Protein AF-A0AAU9PFE5-F1 (afdb_monomer_lite)

Foldseek 3Di:
DDKDFDFLCLQDVPDRDQVSRQVLRVVLQVQLVVVVLDHWDWDADPNHIMIGDDPDDPPGDPVSVVVSVVSSVVSSVVSSVVSDDDDDDDDDDDDDDDDDDDD

Organism: NCBI:txid75947

Sequence (103 aa):
MVCFRVSPHAINRHHGNDLEANEFNSKLLESVNATGIIYMTHSMVEGAFIIRFSVGATLTEDMHIKMAWELVQDQATSLLGTLTPKADSNGKKPSKQIEDHSI

Radius of gyration: 22.34 Å; chains: 1; bounding box: 67×58×34 Å

InterPro domains:
  IPR010977 Aromatic-L-amino-acid decarboxylase [PTHR11999] (1-80)
  IPR015422 Pyridoxal phosphate-dependent transferase, small domain [G3DSA:3.90.1150.10] (1-90)
  IPR015424 Pyridoxal phosphate-dependent transferase [SSF53383] (1-77)

pLDDT: mean 82.02, std 20.35, range [35.41, 98.44]

Structure (mmCIF, N/CA/C/O backbone):
data_AF-A0AAU9PFE5-F1
#
_entry.id   AF-A0AAU9PFE5-F1
#
loo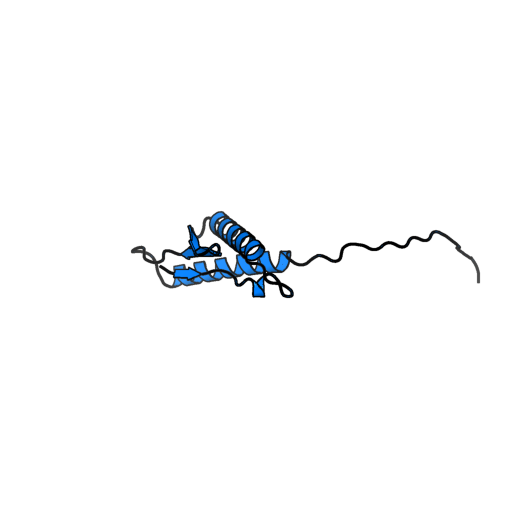p_
_atom_site.group_PDB
_atom_site.id
_atom_site.type_symbol
_atom_site.label_atom_id
_atom_site.label_alt_id
_atom_site.label_comp_id
_atom_site.label_asym_id
_atom_site.label_entity_id
_atom_site.label_seq_id
_atom_site.pdbx_PDB_ins_code
_atom_site.Cartn_x
_atom_site.Cartn_y
_atom_site.Cartn_z
_atom_site.occupancy
_atom_site.B_iso_or_equiv
_atom_site.auth_seq_id
_atom_site.auth_comp_id
_atom_site.auth_asym_id
_atom_site.auth_atom_id
_atom_site.pdbx_PDB_model_num
ATOM 1 N N . MET A 1 1 ? -12.265 -3.505 0.965 1.00 85.56 1 MET A N 1
ATOM 2 C CA . MET A 1 1 ? -10.817 -3.671 0.713 1.00 85.56 1 MET A CA 1
ATOM 3 C C . MET A 1 1 ? -10.431 -2.836 -0.496 1.00 85.56 1 MET A C 1
ATOM 5 O O . MET A 1 1 ? -11.145 -2.901 -1.489 1.00 85.56 1 MET A O 1
ATOM 9 N N . VAL A 1 2 ? -9.342 -2.070 -0.408 1.00 93.31 2 VAL A N 1
ATOM 10 C CA . VAL A 1 2 ? -8.835 -1.221 -1.500 1.00 93.31 2 VAL A CA 1
ATOM 11 C C . VAL A 1 2 ? -7.416 -1.651 -1.866 1.00 93.31 2 VAL A C 1
ATOM 13 O O . VAL A 1 2 ? -6.631 -2.016 -0.989 1.00 93.31 2 VAL A O 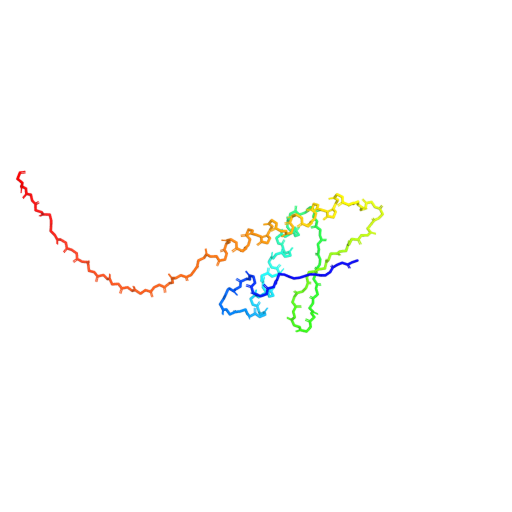1
ATOM 16 N N . CYS A 1 3 ? -7.101 -1.614 -3.159 1.00 96.12 3 CYS A N 1
ATOM 17 C CA . CYS A 1 3 ? -5.793 -1.958 -3.701 1.00 96.12 3 CYS A CA 1
ATOM 18 C C . CYS A 1 3 ? -5.245 -0.781 -4.510 1.00 96.12 3 CYS A C 1
ATOM 20 O O . CYS A 1 3 ? -5.985 -0.183 -5.290 1.00 96.12 3 CYS A O 1
ATOM 22 N N . PHE A 1 4 ? -3.965 -0.461 -4.344 1.00 96.75 4 PHE A N 1
ATOM 23 C CA . PHE A 1 4 ? -3.317 0.638 -5.061 1.00 96.75 4 PHE A CA 1
ATOM 24 C C . PHE A 1 4 ? -1.814 0.391 -5.233 1.00 96.75 4 PHE A C 1
ATOM 26 O O . PHE A 1 4 ? -1.223 -0.452 -4.561 1.00 96.75 4 PHE A O 1
ATOM 33 N N . ARG A 1 5 ? -1.189 1.133 -6.147 1.00 96.12 5 ARG A N 1
ATOM 34 C CA . ARG A 1 5 ? 0.270 1.248 -6.284 1.00 96.12 5 ARG A CA 1
ATOM 35 C C . ARG A 1 5 ? 0.612 2.649 -6.774 1.00 96.12 5 ARG A C 1
ATOM 37 O O . ARG A 1 5 ? -0.170 3.249 -7.512 1.00 96.12 5 ARG A O 1
ATOM 44 N N . VAL A 1 6 ? 1.785 3.151 -6.416 1.00 95.06 6 VAL A N 1
ATOM 45 C CA . VAL A 1 6 ? 2.361 4.333 -7.059 1.00 95.06 6 VAL A CA 1
ATOM 46 C C . VAL A 1 6 ? 2.760 3.961 -8.484 1.00 95.06 6 VAL A C 1
ATOM 48 O O . VAL A 1 6 ? 3.402 2.932 -8.715 1.00 95.06 6 VAL A O 1
ATOM 51 N N . SER A 1 7 ? 2.326 4.787 -9.436 1.00 91.31 7 SER A N 1
ATOM 52 C CA . SER A 1 7 ? 2.547 4.573 -10.865 1.00 91.31 7 SER A CA 1
ATOM 53 C C . SER A 1 7 ? 4.039 4.647 -11.217 1.00 91.31 7 SER A C 1
ATOM 55 O O . SER A 1 7 ? 4.715 5.563 -10.740 1.00 91.31 7 SER A O 1
ATOM 57 N N . PRO A 1 8 ? 4.550 3.776 -12.112 1.00 89.06 8 PRO A N 1
ATOM 58 C CA . PRO A 1 8 ? 5.914 3.878 -12.636 1.00 89.06 8 PRO A CA 1
ATOM 59 C C . PRO A 1 8 ? 6.261 5.276 -13.170 1.00 89.06 8 PRO A C 1
ATOM 61 O O . PRO A 1 8 ? 7.376 5.752 -12.974 1.00 89.06 8 PRO A O 1
ATOM 64 N N . HIS A 1 9 ? 5.292 5.975 -13.774 1.00 86.94 9 HIS A N 1
ATOM 65 C CA . HIS A 1 9 ? 5.480 7.333 -14.300 1.00 86.94 9 HIS A CA 1
ATOM 66 C C . HIS A 1 9 ? 5.744 8.387 -13.219 1.00 86.94 9 HIS A C 1
ATOM 68 O O . HIS A 1 9 ? 6.392 9.395 -13.489 1.00 86.94 9 HIS A O 1
ATOM 74 N N . ALA A 1 10 ? 5.237 8.179 -12.001 1.00 85.50 10 ALA A N 1
ATOM 75 C CA . ALA A 1 10 ? 5.492 9.081 -10.881 1.00 85.50 10 ALA A CA 1
ATOM 76 C C . ALA A 1 10 ? 6.896 8.873 -10.290 1.00 85.50 10 ALA A C 1
ATOM 78 O O . ALA A 1 10 ? 7.472 9.811 -9.746 1.00 85.50 10 ALA A O 1
ATOM 79 N N . ILE A 1 11 ? 7.440 7.659 -10.418 1.00 84.94 11 ILE A N 1
ATOM 80 C CA . ILE A 1 11 ? 8.725 7.244 -9.841 1.00 84.94 11 ILE A CA 1
ATOM 81 C C . ILE A 1 11 ? 9.878 7.613 -10.776 1.00 84.94 11 ILE A C 1
ATOM 83 O O . ILE A 1 11 ? 10.902 8.119 -10.325 1.00 84.94 11 ILE A O 1
ATOM 87 N N . ASN A 1 12 ? 9.702 7.417 -12.085 1.00 75.06 12 ASN A N 1
ATOM 88 C CA . ASN A 1 12 ? 10.714 7.722 -13.089 1.00 75.06 12 ASN A CA 1
ATOM 89 C C . ASN A 1 12 ? 10.106 8.585 -14.205 1.00 75.06 12 ASN A C 1
ATOM 91 O O . ASN A 1 12 ? 9.272 8.129 -14.988 1.00 75.06 12 ASN A O 1
ATOM 95 N N . ARG A 1 13 ? 10.539 9.852 -14.287 1.00 66.44 13 ARG A N 1
ATOM 96 C CA . ARG A 1 13 ? 10.035 10.829 -15.272 1.00 66.44 13 ARG A CA 1
ATOM 97 C C . ARG A 1 13 ? 10.468 10.539 -16.713 1.00 66.44 13 ARG A C 1
ATOM 99 O O . ARG A 1 13 ? 9.933 11.166 -17.623 1.00 66.44 13 ARG A O 1
ATOM 106 N N . HIS A 1 14 ? 11.423 9.629 -16.924 1.00 63.12 14 HIS A N 1
ATOM 107 C CA . HIS A 1 14 ? 12.059 9.429 -18.228 1.00 63.12 14 HIS A CA 1
ATOM 108 C C . HIS A 1 14 ? 11.897 8.013 -18.795 1.00 63.12 14 HIS A C 1
ATOM 110 O O . HIS A 1 14 ? 11.701 7.896 -19.999 1.00 63.12 14 HIS A O 1
ATOM 116 N N . HIS A 1 15 ? 11.905 6.957 -17.975 1.00 61.78 15 HIS A N 1
ATOM 117 C CA . HIS A 1 15 ? 11.633 5.578 -18.410 1.00 61.78 15 HIS A CA 1
ATOM 118 C C . HIS A 1 15 ? 11.057 4.760 -17.243 1.00 61.78 15 HIS A C 1
ATOM 120 O O . HIS A 1 15 ? 11.798 4.213 -16.434 1.00 61.78 15 HIS A O 1
ATOM 126 N N . GLY A 1 16 ? 9.728 4.685 -17.135 1.00 64.38 16 GLY A N 1
ATOM 127 C CA . GLY A 1 16 ? 9.067 3.870 -16.113 1.00 64.38 16 GLY A CA 1
ATOM 128 C C . GLY A 1 16 ? 9.289 2.379 -16.367 1.00 64.38 16 GLY A C 1
ATOM 129 O O . GLY A 1 16 ? 8.731 1.836 -17.317 1.00 64.38 16 GLY A O 1
ATOM 130 N N . ASN A 1 17 ? 10.089 1.722 -15.527 1.00 82.69 17 ASN A N 1
ATOM 131 C CA . ASN A 1 17 ? 10.219 0.266 -15.498 1.00 82.69 17 ASN A CA 1
ATOM 132 C C . ASN A 1 17 ? 9.404 -0.301 -14.325 1.00 82.69 17 ASN A C 1
ATOM 134 O O . ASN A 1 17 ? 9.475 0.211 -13.206 1.00 82.69 17 ASN A O 1
ATOM 138 N N . ASP A 1 18 ? 8.654 -1.378 -14.565 1.00 89.00 18 ASP A N 1
ATOM 139 C CA . ASP A 1 18 ? 7.881 -2.063 -13.527 1.00 89.00 18 ASP A CA 1
ATOM 140 C C . ASP A 1 18 ? 8.752 -2.613 -12.394 1.00 89.00 18 ASP A C 1
ATOM 142 O O . ASP A 1 18 ? 8.295 -2.645 -11.254 1.00 89.00 18 ASP A O 1
ATOM 146 N N . LEU A 1 19 ? 10.010 -2.977 -12.662 1.00 91.12 19 LEU A N 1
ATOM 147 C CA . LEU A 1 19 ? 10.928 -3.433 -11.614 1.00 91.12 19 LEU A CA 1
ATOM 148 C C . LEU A 1 19 ? 11.189 -2.336 -10.569 1.00 91.12 19 LEU A C 1
ATOM 150 O O . LEU A 1 19 ? 10.982 -2.561 -9.379 1.00 91.12 19 LEU A O 1
ATOM 154 N N . GLU A 1 20 ? 11.566 -1.135 -11.015 1.00 90.31 20 GLU A N 1
ATOM 155 C CA . GLU A 1 20 ? 11.789 0.019 -10.130 1.00 90.31 20 GLU A CA 1
ATOM 156 C C . GLU A 1 20 ? 10.501 0.399 -9.396 1.00 90.31 20 GLU A C 1
ATOM 158 O O . GLU A 1 20 ? 10.510 0.712 -8.204 1.00 90.31 20 GLU A O 1
ATOM 163 N N . ALA A 1 21 ? 9.366 0.322 -10.095 1.00 93.31 21 ALA A N 1
ATOM 164 C CA . ALA A 1 21 ? 8.077 0.595 -9.489 1.00 93.31 21 ALA A CA 1
ATOM 165 C C . ALA A 1 21 ? 7.712 -0.432 -8.410 1.00 93.31 21 ALA A C 1
ATOM 167 O O . ALA A 1 21 ? 7.149 -0.061 -7.381 1.00 93.31 21 ALA A O 1
ATOM 168 N N . ASN A 1 22 ? 8.040 -1.705 -8.605 1.00 96.00 22 ASN A N 1
ATOM 169 C CA . ASN A 1 22 ? 7.818 -2.742 -7.605 1.00 96.00 22 ASN A CA 1
ATOM 170 C C . ASN A 1 22 ? 8.701 -2.536 -6.374 1.00 96.00 22 ASN A C 1
ATOM 172 O O . ASN A 1 22 ? 8.196 -2.578 -5.253 1.00 96.00 22 ASN A O 1
ATOM 176 N N . GLU A 1 23 ? 9.988 -2.249 -6.570 1.00 95.00 23 GLU A N 1
AT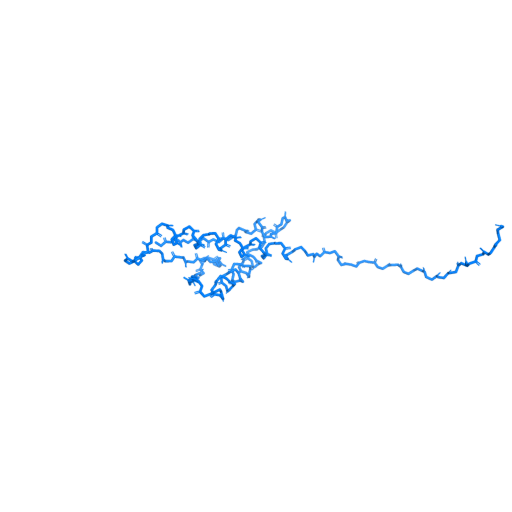OM 177 C CA . GLU A 1 23 ? 10.912 -1.946 -5.473 1.00 95.00 23 GLU A CA 1
ATOM 178 C C . GLU A 1 23 ? 10.456 -0.725 -4.672 1.00 95.00 23 GLU A C 1
ATOM 180 O O . GLU A 1 23 ? 10.449 -0.751 -3.440 1.00 95.00 23 GLU A O 1
ATOM 185 N N . PHE A 1 24 ? 10.021 0.333 -5.357 1.00 95.94 24 PHE A N 1
ATOM 186 C CA . PHE A 1 24 ? 9.484 1.525 -4.712 1.00 95.94 24 PHE A CA 1
ATOM 187 C C . PHE A 1 24 ? 8.236 1.216 -3.883 1.00 95.94 24 PHE A C 1
ATOM 189 O O . PHE A 1 24 ? 8.159 1.600 -2.719 1.00 95.94 24 PHE A O 1
ATOM 196 N N . ASN A 1 25 ? 7.260 0.505 -4.456 1.00 97.25 25 ASN A N 1
ATOM 197 C CA . ASN A 1 25 ? 6.024 0.171 -3.746 1.00 97.25 25 ASN A CA 1
ATOM 198 C C . ASN A 1 25 ? 6.276 -0.783 -2.565 1.00 97.25 25 ASN A C 1
ATOM 200 O O . ASN A 1 25 ? 5.600 -0.671 -1.543 1.00 97.25 25 ASN A O 1
ATOM 204 N N . SER A 1 26 ? 7.278 -1.663 -2.659 1.00 97.88 26 SER A N 1
ATOM 205 C CA . SER A 1 26 ? 7.727 -2.488 -1.532 1.00 97.88 26 SER A CA 1
ATOM 206 C C . SER A 1 26 ? 8.314 -1.638 -0.403 1.00 97.88 26 SER A C 1
ATOM 208 O O . SER A 1 26 ? 7.934 -1.816 0.752 1.00 97.88 26 SER A O 1
ATOM 210 N N . LYS A 1 27 ? 9.191 -0.676 -0.724 1.00 97.56 27 LYS A N 1
ATOM 211 C CA . LYS A 1 27 ? 9.764 0.256 0.266 1.00 97.56 27 LYS A CA 1
ATOM 212 C C . LYS A 1 27 ? 8.700 1.144 0.900 1.00 97.56 27 LYS A C 1
ATOM 214 O O . LYS A 1 27 ? 8.743 1.379 2.102 1.00 97.56 27 LYS A O 1
ATOM 219 N N . LEU A 1 28 ? 7.730 1.606 0.111 1.00 98.00 28 LEU A N 1
ATOM 220 C CA . LEU A 1 28 ? 6.591 2.370 0.614 1.00 98.00 28 LEU A CA 1
ATOM 221 C C . LEU A 1 28 ? 5.786 1.555 1.629 1.00 98.00 28 LEU A C 1
ATOM 223 O O . LEU A 1 28 ? 5.480 2.058 2.705 1.00 98.00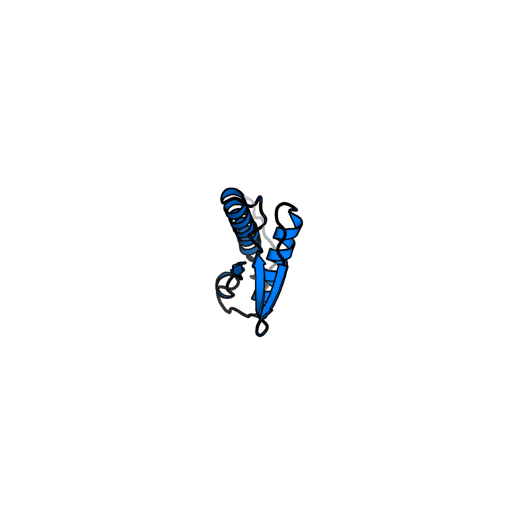 28 LEU A O 1
ATOM 227 N N . LEU A 1 29 ? 5.477 0.293 1.317 1.00 98.44 29 LEU A N 1
ATOM 228 C CA . LEU A 1 29 ? 4.772 -0.586 2.247 1.00 98.44 29 LEU A CA 1
ATOM 229 C C . LEU A 1 29 ? 5.550 -0.785 3.552 1.00 98.44 29 LEU A C 1
ATOM 231 O O . LEU A 1 29 ? 4.966 -0.708 4.631 1.00 98.44 29 LEU A O 1
ATOM 235 N N . GLU A 1 30 ? 6.853 -1.049 3.453 1.00 98.19 30 GLU A N 1
ATOM 236 C CA . GLU A 1 30 ? 7.723 -1.229 4.616 1.00 98.19 30 GLU A CA 1
ATOM 237 C C . GLU A 1 30 ? 7.757 0.029 5.486 1.00 98.19 30 GLU A C 1
ATOM 239 O O . GLU A 1 30 ? 7.538 -0.053 6.690 1.00 98.19 30 GLU A O 1
ATOM 244 N N . SER A 1 31 ? 7.941 1.195 4.870 1.00 98.00 31 SER A N 1
ATOM 245 C CA . SER A 1 31 ? 7.944 2.500 5.535 1.00 98.00 31 SER A CA 1
ATOM 246 C C . SER A 1 31 ? 6.614 2.800 6.238 1.00 98.00 31 SER A C 1
ATOM 248 O O . SER A 1 31 ? 6.611 3.205 7.401 1.00 98.00 31 SER A O 1
ATOM 250 N N . VAL A 1 32 ? 5.480 2.537 5.581 1.00 97.81 32 VAL A N 1
ATOM 251 C CA . VAL A 1 32 ? 4.147 2.690 6.180 1.00 97.81 32 VAL A CA 1
ATOM 252 C C . VAL A 1 32 ? 3.980 1.757 7.380 1.00 97.81 32 VAL A C 1
ATOM 254 O O . VAL A 1 32 ? 3.607 2.213 8.461 1.00 97.81 32 VAL A O 1
ATOM 257 N N . ASN A 1 33 ? 4.308 0.473 7.229 1.00 98.06 33 ASN A N 1
ATOM 258 C CA . ASN A 1 33 ? 4.174 -0.512 8.304 1.00 98.06 33 ASN A CA 1
ATOM 259 C C . A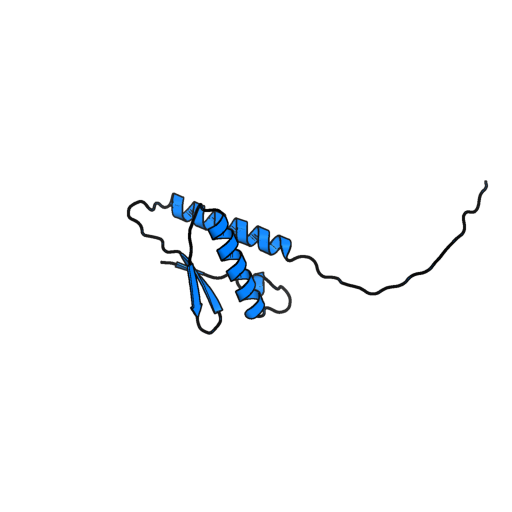SN A 1 33 ? 5.143 -0.246 9.471 1.00 98.06 33 ASN A C 1
ATOM 261 O O . ASN A 1 33 ? 4.789 -0.492 10.624 1.00 98.06 33 ASN A O 1
ATOM 265 N N . ALA A 1 34 ? 6.336 0.293 9.201 1.00 97.75 34 ALA A N 1
ATOM 266 C CA . ALA A 1 34 ? 7.332 0.640 10.214 1.00 97.75 34 ALA A CA 1
ATOM 267 C C . ALA A 1 34 ? 6.864 1.754 11.163 1.00 97.75 34 ALA A C 1
ATOM 269 O O . ALA A 1 34 ? 7.369 1.856 12.279 1.00 97.75 34 ALA A O 1
ATOM 270 N N . THR A 1 35 ? 5.874 2.561 10.763 1.00 95.69 35 THR A N 1
ATOM 271 C CA . THR A 1 35 ? 5.276 3.569 11.654 1.00 95.69 35 THR A CA 1
ATOM 272 C C . THR A 1 35 ? 4.498 2.958 12.818 1.00 95.69 35 THR A C 1
ATOM 274 O O . THR A 1 35 ? 4.295 3.622 13.831 1.00 95.69 35 THR A O 1
ATOM 277 N N . GLY A 1 36 ? 4.017 1.718 12.673 1.00 95.06 36 GLY A N 1
ATOM 278 C CA . GLY A 1 36 ? 3.143 1.058 13.645 1.00 95.06 36 GLY A CA 1
ATOM 279 C C . GLY A 1 36 ? 1.732 1.653 13.761 1.00 95.06 36 GLY A C 1
ATOM 280 O O . GLY A 1 36 ? 0.924 1.119 14.516 1.00 95.06 36 GLY A O 1
ATOM 281 N N . ILE A 1 37 ? 1.414 2.725 13.024 1.00 91.62 37 ILE A N 1
ATOM 282 C CA . ILE A 1 37 ? 0.105 3.401 13.073 1.00 91.62 37 ILE A CA 1
ATOM 283 C C . ILE A 1 37 ? -0.931 2.609 12.273 1.00 91.62 37 ILE A C 1
ATOM 285 O O . ILE A 1 37 ? -2.060 2.410 12.719 1.00 91.62 37 ILE A O 1
ATOM 289 N N . ILE A 1 38 ? -0.540 2.142 11.087 1.00 93.19 38 ILE A N 1
ATOM 290 C CA . ILE A 1 38 ? -1.377 1.332 10.204 1.00 93.19 38 ILE A CA 1
ATOM 291 C C . ILE A 1 38 ? -0.580 0.141 9.689 1.00 93.19 38 ILE A C 1
ATOM 293 O O . ILE A 1 38 ? 0.630 0.229 9.489 1.00 93.19 38 ILE A O 1
ATOM 297 N N . TYR A 1 39 ? -1.277 -0.965 9.442 1.00 94.56 39 TYR A N 1
ATOM 298 C CA . TYR A 1 39 ? -0.693 -2.144 8.819 1.00 94.56 39 TYR A CA 1
ATOM 299 C C . TYR A 1 39 ? -1.390 -2.441 7.495 1.00 94.56 39 TYR A C 1
ATOM 301 O O . TYR A 1 39 ? -2.616 -2.554 7.422 1.00 94.56 39 TYR A O 1
ATOM 309 N N . MET A 1 40 ? -0.596 -2.581 6.442 1.00 96.69 40 MET A N 1
ATOM 310 C CA . MET A 1 40 ? -1.033 -2.962 5.106 1.00 96.69 40 MET A CA 1
ATOM 311 C C . MET A 1 40 ? -0.281 -4.209 4.636 1.00 96.69 40 MET A C 1
ATOM 313 O O . MET A 1 40 ? 0.762 -4.587 5.172 1.00 96.69 40 MET A O 1
ATOM 317 N N . THR A 1 41 ? -0.816 -4.855 3.604 1.00 97.56 41 THR A N 1
ATOM 318 C CA . THR A 1 41 ? -0.201 -6.035 2.974 1.00 97.56 41 THR A CA 1
ATOM 319 C C . THR A 1 41 ? 0.083 -5.759 1.500 1.00 97.56 41 THR A C 1
ATOM 321 O O . THR A 1 41 ? -0.213 -4.673 1.002 1.00 97.56 41 THR A O 1
ATOM 324 N N . HIS A 1 42 ? 0.638 -6.736 0.784 1.00 97.81 42 HIS A N 1
ATOM 325 C CA . HIS A 1 42 ? 0.792 -6.661 -0.665 1.00 97.81 42 HIS A CA 1
ATOM 326 C C . HIS A 1 42 ? 0.296 -7.923 -1.366 1.00 97.81 42 HIS A C 1
ATOM 328 O O . HIS A 1 42 ? 0.033 -8.953 -0.745 1.00 97.81 42 HIS A O 1
ATOM 334 N N . SER A 1 43 ? 0.183 -7.829 -2.685 1.00 97.25 43 SER A N 1
ATOM 335 C CA . SER A 1 43 ? 0.067 -8.966 -3.592 1.00 97.25 43 SER A CA 1
ATOM 336 C C . SER A 1 43 ? 0.795 -8.676 -4.896 1.00 97.25 43 SER A C 1
ATOM 338 O O . SER A 1 43 ? 0.891 -7.518 -5.299 1.00 97.25 43 SER A O 1
ATOM 340 N N . MET A 1 44 ? 1.227 -9.733 -5.580 1.00 97.00 44 MET A N 1
ATOM 341 C CA . MET A 1 44 ? 1.740 -9.651 -6.946 1.00 97.00 44 MET A CA 1
ATOM 342 C C . MET A 1 44 ? 0.623 -9.985 -7.937 1.00 97.00 44 MET A C 1
ATOM 344 O O . MET A 1 44 ? -0.003 -11.038 -7.818 1.00 97.00 44 MET A O 1
ATOM 348 N N . VAL A 1 45 ? 0.372 -9.107 -8.909 1.00 95.38 45 VAL A N 1
ATOM 349 C CA . VAL A 1 45 ? -0.620 -9.311 -9.980 1.00 95.38 45 VAL A CA 1
ATOM 350 C C . VAL A 1 45 ? 0.069 -9.058 -11.311 1.00 95.38 45 VAL A C 1
ATOM 352 O O . VAL A 1 45 ? 0.558 -7.959 -11.528 1.00 95.38 45 VAL A O 1
ATOM 355 N N . GLU A 1 46 ? 0.165 -10.078 -12.167 1.00 93.75 46 GLU A N 1
ATOM 356 C CA . GLU A 1 46 ? 0.874 -9.992 -13.461 1.00 93.75 46 GLU A CA 1
ATOM 357 C C . GLU A 1 46 ? 2.299 -9.411 -13.343 1.00 93.75 46 GLU A C 1
ATOM 359 O O . GLU A 1 46 ? 2.778 -8.678 -14.199 1.00 93.75 46 GLU A O 1
ATOM 364 N N . GLY A 1 47 ? 2.988 -9.722 -12.240 1.00 94.31 47 GLY A N 1
ATOM 365 C CA . GLY A 1 47 ? 4.328 -9.201 -11.963 1.00 94.31 47 GLY A CA 1
ATOM 366 C C . GLY A 1 47 ? 4.366 -7.787 -11.373 1.00 94.31 47 GLY A C 1
ATOM 367 O O . GLY A 1 47 ? 5.450 -7.326 -11.038 1.00 94.31 47 GLY A O 1
ATOM 368 N N . ALA A 1 48 ? 3.229 -7.121 -11.163 1.00 95.25 48 ALA A N 1
ATOM 369 C CA . ALA A 1 48 ? 3.139 -5.827 -10.487 1.00 95.25 48 ALA A CA 1
ATOM 370 C C . ALA A 1 48 ? 2.924 -5.971 -8.973 1.00 95.25 48 ALA A C 1
ATOM 372 O O . ALA A 1 48 ? 2.062 -6.731 -8.526 1.00 95.25 48 ALA A O 1
ATOM 373 N N . PHE A 1 49 ? 3.660 -5.186 -8.187 1.00 97.75 49 PHE A N 1
ATOM 374 C CA . PHE A 1 49 ? 3.504 -5.081 -6.739 1.00 97.75 49 PHE A CA 1
ATOM 375 C C . PHE A 1 49 ? 2.337 -4.150 -6.394 1.00 97.75 49 PHE A C 1
ATOM 377 O O . PHE A 1 49 ? 2.340 -2.968 -6.748 1.00 97.75 49 PHE A O 1
ATOM 384 N N . ILE A 1 50 ? 1.341 -4.682 -5.687 1.00 97.94 50 ILE A N 1
ATOM 385 C CA . ILE A 1 50 ? 0.106 -3.979 -5.325 1.00 97.94 50 ILE A CA 1
ATOM 386 C C . ILE A 1 50 ? -0.031 -3.930 -3.808 1.00 97.94 50 ILE A C 1
ATOM 388 O O . ILE A 1 50 ? -0.033 -4.974 -3.158 1.00 97.94 50 ILE A O 1
ATOM 392 N N . ILE A 1 51 ? -0.208 -2.732 -3.251 1.00 98.19 51 ILE A N 1
ATOM 393 C CA . ILE A 1 51 ? -0.498 -2.513 -1.832 1.00 98.19 51 ILE A CA 1
ATOM 394 C C . ILE A 1 51 ? -1.985 -2.763 -1.579 1.00 98.19 51 ILE A C 1
ATOM 396 O O . ILE A 1 51 ? -2.852 -2.348 -2.350 1.00 98.19 51 ILE A O 1
ATOM 400 N N . ARG A 1 52 ? -2.276 -3.459 -0.481 1.00 97.81 52 ARG A N 1
ATOM 401 C CA . ARG A 1 52 ? -3.603 -3.919 -0.068 1.00 97.81 52 ARG A CA 1
ATOM 402 C C . ARG A 1 52 ? -3.959 -3.319 1.288 1.00 97.81 52 ARG A C 1
ATOM 404 O O . ARG A 1 52 ? -3.340 -3.663 2.298 1.00 97.81 52 ARG A O 1
ATOM 411 N N . PHE A 1 53 ? -5.004 -2.494 1.313 1.00 95.56 53 PHE A N 1
ATOM 412 C CA . PHE A 1 53 ? -5.544 -1.891 2.528 1.00 95.56 53 PHE A CA 1
ATOM 413 C C . PHE A 1 53 ? -6.920 -2.476 2.880 1.00 95.56 53 PHE A C 1
ATOM 415 O O . PHE A 1 53 ? -7.921 -2.307 2.168 1.00 95.56 53 PHE A O 1
ATOM 422 N N . SER A 1 54 ? -6.962 -3.198 3.998 1.00 91.56 54 SER A N 1
ATOM 423 C CA . SER A 1 54 ? -8.167 -3.844 4.517 1.00 91.56 54 SE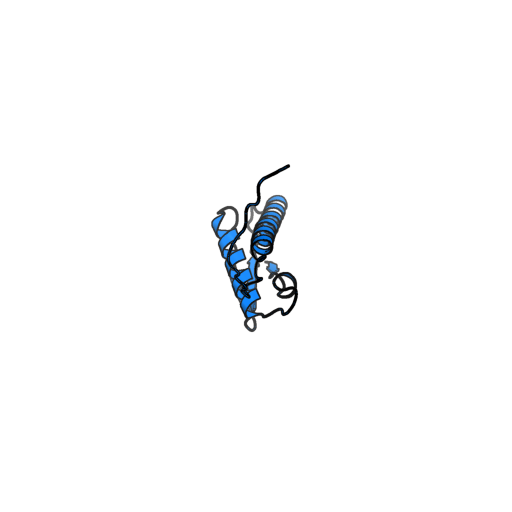R A CA 1
ATOM 424 C C . SER A 1 54 ? -8.889 -2.924 5.495 1.00 91.56 54 SER A C 1
ATOM 426 O O . SER A 1 54 ? -8.671 -2.973 6.700 1.00 91.56 54 SER A O 1
ATOM 428 N N . VAL A 1 55 ? -9.767 -2.090 4.950 1.00 85.69 55 VAL A N 1
ATOM 429 C CA . VAL A 1 55 ? -10.691 -1.242 5.712 1.00 85.69 55 VAL A CA 1
ATOM 430 C C . VAL A 1 55 ? -11.981 -2.019 5.975 1.00 85.69 55 VAL A C 1
ATOM 432 O O . VAL A 1 55 ? -12.549 -2.561 5.020 1.00 85.69 55 VAL A O 1
ATOM 435 N N . GLY A 1 56 ? -12.439 -2.081 7.231 1.00 81.62 56 GLY A N 1
ATOM 436 C CA . GLY A 1 56 ? -13.723 -2.713 7.576 1.00 81.62 56 GLY A CA 1
ATOM 437 C C . GLY A 1 56 ? -13.809 -3.396 8.943 1.00 81.62 56 GLY A C 1
ATOM 438 O O . GLY A 1 56 ? -14.647 -4.278 9.108 1.00 81.62 56 GLY A O 1
ATOM 439 N N . ALA A 1 57 ? -12.958 -3.045 9.913 1.00 82.56 57 ALA A N 1
ATOM 440 C CA . ALA A 1 57 ? -13.161 -3.509 11.283 1.00 82.56 57 ALA A CA 1
ATOM 441 C C . ALA A 1 57 ? -14.331 -2.744 11.926 1.00 82.56 57 ALA A C 1
ATOM 443 O O . ALA A 1 57 ? -14.598 -1.602 11.559 1.00 82.56 57 ALA A O 1
ATOM 444 N N . THR A 1 58 ? -15.002 -3.342 12.914 1.00 86.94 58 THR A N 1
ATOM 445 C CA . THR A 1 58 ? -16.196 -2.768 13.570 1.00 86.94 58 THR A CA 1
ATOM 446 C C . THR A 1 58 ? -15.980 -1.357 14.134 1.00 86.94 58 THR A C 1
ATOM 448 O O . THR A 1 58 ? -16.928 -0.588 14.222 1.00 86.94 58 THR A O 1
ATOM 451 N N . LEU A 1 59 ? -14.741 -1.018 14.508 1.00 86.88 59 LEU A N 1
ATOM 452 C CA . LEU A 1 59 ? -14.353 0.278 15.081 1.00 86.88 59 LEU A CA 1
ATOM 453 C C . LEU A 1 59 ? -13.657 1.208 14.071 1.00 86.88 59 LEU A C 1
ATOM 455 O O . LEU A 1 59 ? -13.116 2.244 14.448 1.00 86.88 59 LEU A O 1
ATOM 459 N N . THR A 1 60 ? -13.589 0.829 12.793 1.00 87.69 60 THR A N 1
ATOM 460 C CA . THR A 1 60 ? -13.030 1.706 11.763 1.00 87.69 60 THR A CA 1
ATOM 461 C C . THR A 1 60 ? -14.012 2.839 11.473 1.00 87.69 60 THR A C 1
ATOM 463 O O . THR A 1 60 ? -15.190 2.605 11.235 1.00 87.69 60 THR A O 1
ATOM 466 N N . GLU A 1 61 ? -13.500 4.064 11.443 1.00 90.62 61 GLU A N 1
ATOM 467 C CA . GLU A 1 61 ? -14.265 5.289 11.198 1.00 90.62 61 GLU A CA 1
ATOM 468 C C . GLU A 1 61 ? -13.603 6.046 10.047 1.00 90.62 61 GLU A C 1
ATOM 470 O O . GLU A 1 61 ? -12.430 5.811 9.738 1.00 90.62 61 GLU A O 1
ATOM 475 N N . ASP A 1 62 ? -14.312 6.999 9.448 1.00 90.88 62 ASP A N 1
ATOM 476 C CA . ASP A 1 62 ? -13.793 7.801 8.335 1.00 90.88 62 ASP A CA 1
ATOM 477 C C . ASP A 1 62 ? -12.483 8.520 8.679 1.00 90.88 62 ASP A C 1
ATOM 479 O O . ASP A 1 62 ? -11.599 8.644 7.830 1.00 90.88 62 ASP A O 1
ATOM 483 N N . MET A 1 63 ? -12.327 8.966 9.930 1.00 92.00 63 MET A N 1
ATOM 484 C CA . MET A 1 63 ? -11.091 9.595 10.398 1.00 92.00 63 MET A CA 1
ATOM 485 C C . MET A 1 63 ? -9.895 8.639 10.311 1.00 92.00 63 MET A C 1
ATOM 487 O O . MET A 1 63 ? -8.823 9.049 9.870 1.00 92.00 63 MET A O 1
ATOM 491 N N . HIS A 1 64 ? -10.078 7.362 10.660 1.00 91.44 64 HIS A N 1
ATOM 492 C CA . HIS A 1 64 ? -9.029 6.346 10.560 1.00 91.44 64 HIS A CA 1
ATOM 493 C C . HIS A 1 64 ? -8.593 6.130 9.103 1.00 91.44 64 HIS A C 1
ATOM 495 O O . HIS A 1 64 ? -7.408 5.969 8.823 1.00 91.44 64 HIS A O 1
ATOM 501 N N . ILE A 1 65 ? -9.541 6.170 8.161 1.00 93.19 65 ILE A N 1
ATOM 502 C CA . ILE A 1 65 ? -9.262 6.015 6.726 1.00 93.19 65 ILE A CA 1
ATOM 503 C C . ILE A 1 65 ? -8.493 7.227 6.192 1.00 93.19 65 ILE A C 1
ATOM 505 O O . ILE A 1 65 ? -7.510 7.055 5.471 1.00 93.19 65 ILE A O 1
ATOM 509 N N . LYS A 1 66 ? -8.918 8.443 6.556 1.00 94.06 66 LYS A N 1
ATOM 510 C CA . LYS A 1 66 ? -8.249 9.690 6.149 1.00 94.06 66 LYS A CA 1
ATOM 511 C C . LYS A 1 66 ? -6.815 9.739 6.660 1.00 94.06 66 LYS A C 1
ATOM 513 O O . LYS A 1 66 ? -5.908 9.910 5.856 1.00 94.06 66 LYS A O 1
ATOM 518 N N . MET A 1 67 ? -6.615 9.471 7.951 1.00 94.69 67 MET A N 1
ATOM 519 C CA . MET A 1 67 ? -5.285 9.408 8.561 1.00 94.69 67 MET A CA 1
ATOM 520 C C . MET A 1 67 ? -4.398 8.361 7.877 1.00 94.69 67 MET A C 1
ATOM 522 O O . MET A 1 67 ? -3.236 8.627 7.582 1.00 94.69 67 MET A O 1
ATOM 526 N N . ALA A 1 68 ? -4.942 7.176 7.580 1.00 94.81 68 ALA A N 1
ATOM 527 C CA . ALA A 1 68 ? -4.198 6.136 6.878 1.00 94.81 68 ALA A CA 1
ATOM 528 C C . ALA A 1 68 ? -3.750 6.592 5.479 1.00 94.81 68 ALA A C 1
ATOM 530 O O . ALA A 1 68 ? -2.618 6.337 5.073 1.00 94.81 68 ALA A O 1
ATOM 531 N N . TRP A 1 69 ? -4.632 7.271 4.743 1.00 95.75 69 TRP A N 1
ATOM 532 C CA . TRP A 1 69 ? -4.337 7.774 3.404 1.00 95.75 69 TRP A CA 1
ATOM 533 C C . TRP A 1 69 ? -3.353 8.952 3.410 1.00 95.75 69 TRP A C 1
ATOM 535 O O . TRP A 1 69 ? -2.471 9.017 2.556 1.00 95.75 69 TRP A O 1
ATOM 545 N N . GLU A 1 70 ? -3.464 9.864 4.375 1.00 96.94 70 GLU A N 1
ATOM 546 C CA . GLU A 1 70 ? -2.493 10.944 4.608 1.00 96.94 70 GLU A CA 1
ATOM 547 C C . GLU A 1 70 ? -1.103 10.369 4.888 1.00 96.94 70 GLU A C 1
ATOM 549 O O . GLU A 1 70 ? -0.152 10.701 4.186 1.00 96.94 70 GLU A O 1
ATOM 554 N N . LEU A 1 71 ? -1.004 9.392 5.794 1.00 96.88 71 LEU A N 1
ATOM 555 C CA . LEU A 1 71 ? 0.267 8.748 6.113 1.00 96.88 71 LEU A CA 1
ATOM 556 C C . LEU A 1 71 ? 0.914 8.068 4.896 1.00 96.88 71 LEU A C 1
ATOM 558 O O . LEU A 1 71 ? 2.121 8.186 4.689 1.00 96.88 71 LEU A O 1
ATOM 562 N N . VAL A 1 72 ? 0.131 7.368 4.069 1.00 97.06 72 VAL A N 1
ATOM 563 C CA . VAL A 1 72 ? 0.637 6.763 2.823 1.00 97.06 72 VAL A CA 1
ATOM 564 C C . VAL A 1 72 ? 1.202 7.828 1.883 1.00 97.06 72 VAL A C 1
ATOM 566 O O . VAL A 1 72 ? 2.273 7.627 1.309 1.00 97.06 72 VAL A O 1
ATOM 569 N N . GLN A 1 73 ? 0.503 8.953 1.721 1.00 96.31 73 GLN A N 1
ATOM 570 C CA . GLN A 1 73 ? 0.952 10.051 0.862 1.00 96.31 73 GLN A CA 1
ATOM 571 C C . GLN A 1 73 ? 2.216 10.720 1.405 1.00 96.31 73 GLN A C 1
ATOM 573 O O . GLN A 1 73 ? 3.115 11.022 0.619 1.00 96.31 73 GLN A O 1
ATOM 578 N N . ASP A 1 74 ? 2.328 10.897 2.720 1.00 96.88 74 ASP A N 1
ATOM 579 C CA . ASP A 1 74 ? 3.511 11.473 3.363 1.00 96.88 74 ASP A CA 1
ATOM 580 C C . ASP A 1 74 ? 4.745 10.590 3.151 1.00 96.88 74 ASP A C 1
ATOM 582 O O . ASP A 1 74 ? 5.787 11.068 2.692 1.00 96.88 74 ASP A O 1
ATOM 586 N N . GLN A 1 75 ? 4.623 9.279 3.400 1.00 96.50 75 GLN A N 1
ATOM 587 C CA . GLN A 1 75 ? 5.716 8.331 3.158 1.00 96.50 75 GLN A CA 1
ATOM 588 C C . GLN A 1 75 ? 6.085 8.265 1.670 1.00 96.50 75 GLN A C 1
ATOM 590 O O . GLN A 1 75 ? 7.266 8.298 1.321 1.00 96.50 75 GLN A O 1
ATOM 595 N N . ALA A 1 76 ? 5.093 8.242 0.774 1.00 95.75 76 ALA A N 1
ATOM 596 C CA . ALA A 1 76 ? 5.336 8.248 -0.667 1.00 95.75 76 ALA A CA 1
ATOM 597 C C . ALA A 1 76 ? 6.047 9.531 -1.120 1.00 95.75 76 ALA A C 1
ATOM 599 O O . ALA A 1 76 ? 6.994 9.459 -1.899 1.00 95.75 76 ALA A O 1
ATOM 600 N N . THR A 1 77 ? 5.639 10.694 -0.611 1.00 94.12 77 THR A N 1
ATOM 601 C CA . THR A 1 77 ? 6.249 11.993 -0.934 1.00 94.12 77 THR A CA 1
ATOM 602 C C . THR A 1 77 ? 7.690 12.063 -0.441 1.00 94.12 77 THR A C 1
ATOM 604 O O . THR A 1 77 ? 8.573 12.490 -1.185 1.00 94.12 77 THR A O 1
ATOM 607 N N . SER A 1 78 ? 7.952 11.585 0.776 1.00 93.62 78 SER A N 1
ATOM 608 C CA . SER A 1 78 ? 9.301 11.500 1.344 1.00 93.62 78 SER A CA 1
ATOM 609 C C . SER A 1 78 ? 10.219 10.594 0.510 1.00 93.62 78 SER A C 1
ATOM 611 O O . SER A 1 78 ? 11.345 10.968 0.166 1.00 93.62 78 SER A O 1
ATOM 613 N N . LEU A 1 79 ? 9.715 9.429 0.088 1.00 92.81 79 LEU A N 1
ATOM 614 C CA . LEU A 1 79 ? 10.449 8.502 -0.779 1.00 92.81 79 LEU A CA 1
ATOM 615 C C . LEU A 1 79 ? 10.671 9.064 -2.193 1.00 92.81 79 LEU A C 1
ATOM 617 O O . LEU A 1 79 ? 11.746 8.899 -2.760 1.00 92.81 79 LEU A O 1
ATOM 621 N N . LEU A 1 80 ? 9.698 9.770 -2.772 1.00 89.69 80 LEU A N 1
ATOM 622 C CA . LEU A 1 80 ? 9.860 10.418 -4.081 1.00 89.69 80 LEU A CA 1
ATOM 623 C C . LEU A 1 80 ? 10.845 11.594 -4.027 1.00 89.69 80 LEU A C 1
ATOM 625 O O . LEU A 1 80 ? 11.626 11.776 -4.958 1.00 89.69 80 LEU A O 1
ATOM 629 N N . GLY A 1 81 ? 10.854 12.366 -2.937 1.00 82.81 81 GLY A N 1
ATOM 630 C CA . GLY A 1 81 ? 11.810 13.458 -2.723 1.00 82.81 81 GLY A CA 1
ATOM 631 C C . GLY A 1 81 ? 13.248 12.981 -2.502 1.00 82.81 81 GLY A C 1
ATOM 632 O O . GLY A 1 81 ? 14.194 13.693 -2.829 1.00 82.81 81 GLY A O 1
ATOM 633 N N . THR A 1 82 ? 13.432 11.760 -1.995 1.00 67.12 82 THR A N 1
ATOM 634 C CA . THR A 1 82 ? 14.758 11.147 -1.804 1.00 67.12 82 THR A CA 1
ATOM 635 C C . THR A 1 82 ? 15.309 10.466 -3.063 1.00 67.12 82 THR A C 1
ATOM 637 O O . THR A 1 82 ? 16.515 10.242 -3.145 1.00 67.12 82 THR A O 1
ATOM 640 N N . LEU A 1 83 ? 14.480 10.200 -4.080 1.00 59.12 83 LEU A N 1
ATOM 641 C CA . LEU A 1 83 ? 14.905 9.618 -5.364 1.00 59.12 83 LEU A CA 1
ATOM 642 C C . LEU A 1 83 ? 15.601 10.604 -6.325 1.00 59.12 83 LEU A C 1
ATOM 644 O O . LEU A 1 83 ? 16.068 10.197 -7.387 1.00 59.12 83 LEU A O 1
ATOM 648 N N . THR A 1 84 ? 15.731 11.885 -5.971 1.00 53.47 84 THR A N 1
ATOM 649 C CA . THR A 1 84 ? 16.620 12.832 -6.670 1.00 53.47 84 THR A CA 1
ATOM 650 C C . THR A 1 84 ? 17.944 12.940 -5.912 1.00 53.47 84 THR A C 1
ATOM 652 O O . THR A 1 84 ? 18.010 13.716 -4.956 1.00 53.47 84 THR A O 1
ATOM 655 N N . PRO A 1 85 ? 18.990 12.157 -6.268 1.00 51.09 85 PRO A N 1
ATOM 656 C CA . PRO A 1 85 ? 19.972 12.631 -7.264 1.00 51.09 85 PRO A CA 1
ATOM 657 C C . PRO A 1 85 ? 20.707 11.533 -8.089 1.00 51.09 85 PRO A C 1
ATOM 659 O O . PRO A 1 85 ? 21.223 10.565 -7.535 1.00 51.09 85 PRO A O 1
ATOM 662 N N . LYS A 1 86 ? 20.893 11.750 -9.408 1.00 38.38 86 LYS A N 1
ATOM 663 C CA . LYS A 1 86 ? 22.004 11.149 -10.183 1.00 38.38 86 LYS A CA 1
ATOM 664 C C . LYS A 1 86 ? 22.415 12.011 -11.385 1.00 38.38 86 LYS A C 1
ATOM 666 O O . LYS A 1 86 ? 21.763 12.015 -12.424 1.00 38.38 86 LYS A O 1
ATOM 671 N N . ALA A 1 87 ? 23.529 12.717 -11.229 1.00 46.50 87 ALA A N 1
ATOM 672 C CA . ALA A 1 87 ? 24.379 13.182 -12.318 1.00 46.50 87 ALA A CA 1
ATOM 673 C C . ALA A 1 87 ? 25.816 12.822 -11.920 1.00 46.50 87 ALA A C 1
ATOM 675 O O . ALA A 1 87 ? 26.495 13.608 -11.264 1.00 46.50 87 ALA A O 1
ATOM 676 N N . ASP A 1 88 ? 26.253 11.609 -12.269 1.00 49.03 88 ASP A N 1
ATOM 677 C CA . ASP A 1 88 ? 27.607 11.146 -11.966 1.00 49.03 88 ASP A CA 1
ATOM 678 C C . ASP A 1 88 ? 28.537 11.320 -13.177 1.00 49.03 88 ASP A C 1
ATOM 680 O O . ASP A 1 88 ? 28.367 10.696 -14.223 1.00 49.03 88 ASP A O 1
ATOM 684 N N . SER A 1 89 ? 29.586 12.113 -12.938 1.00 55.28 89 SER A N 1
ATOM 685 C CA . SER A 1 89 ? 30.943 12.079 -13.508 1.00 55.28 89 SER A CA 1
ATOM 686 C C . SER A 1 89 ? 31.185 12.401 -14.994 1.00 55.28 89 SER A C 1
ATOM 688 O O . SER A 1 89 ? 30.934 11.599 -15.886 1.00 55.28 89 SER A O 1
ATOM 690 N N . ASN A 1 90 ? 31.916 13.499 -15.234 1.00 38.69 90 ASN A N 1
ATOM 691 C CA . ASN A 1 90 ? 33.123 13.409 -16.060 1.00 38.69 90 ASN A CA 1
ATOM 692 C C . ASN A 1 90 ? 34.167 14.465 -15.666 1.00 38.69 90 ASN A C 1
ATOM 694 O O . ASN A 1 90 ? 33.863 15.644 -15.496 1.00 38.69 90 ASN A O 1
ATOM 698 N N . GLY A 1 91 ? 35.400 14.004 -15.457 1.00 43.69 91 GLY A N 1
ATOM 699 C CA . GLY A 1 91 ? 36.490 14.779 -14.882 1.00 43.69 91 GLY A CA 1
ATOM 700 C C . GLY A 1 91 ? 37.148 15.774 -15.837 1.00 43.69 91 GLY A C 1
ATOM 701 O O . GLY A 1 91 ? 37.299 15.525 -17.029 1.00 43.69 91 GLY A O 1
ATOM 702 N N . LYS A 1 92 ? 37.663 16.864 -15.260 1.00 35.41 92 LYS A N 1
ATOM 703 C CA . LYS A 1 92 ? 38.861 17.549 -15.755 1.00 35.41 92 LYS A CA 1
ATOM 704 C C . LYS A 1 92 ? 39.554 18.267 -14.597 1.00 35.41 92 LYS A C 1
ATOM 706 O O . LYS A 1 92 ? 39.047 19.249 -14.070 1.00 35.41 92 LYS A O 1
ATOM 711 N N . LYS A 1 93 ? 40.729 17.769 -14.208 1.00 42.38 93 LYS A N 1
ATOM 712 C CA . LYS A 1 93 ? 41.733 18.554 -13.474 1.00 42.38 93 LYS A CA 1
ATOM 713 C C . LYS A 1 93 ? 42.402 19.501 -14.484 1.00 42.38 93 LYS A C 1
ATOM 715 O O . LYS A 1 93 ? 42.652 19.076 -15.613 1.00 42.38 93 LYS A O 1
ATOM 720 N N . PRO A 1 94 ? 42.675 20.758 -14.119 1.00 37.94 94 PRO A N 1
ATOM 721 C CA . PRO A 1 94 ? 44.074 21.158 -13.899 1.00 37.94 94 PRO A CA 1
ATOM 722 C C . PRO A 1 94 ? 44.183 22.071 -12.658 1.00 37.94 94 PRO A C 1
ATOM 724 O O . PRO A 1 94 ? 43.361 22.948 -12.447 1.00 37.94 94 PRO A O 1
ATOM 727 N N . SER A 1 95 ? 45.028 21.785 -11.666 1.00 38.31 95 SER A N 1
ATOM 728 C CA . SER A 1 95 ? 46.473 22.078 -11.609 1.00 38.31 95 SER A CA 1
ATOM 729 C C . SER A 1 95 ? 46.856 23.557 -11.826 1.00 38.31 95 SER A C 1
ATOM 731 O O . SER A 1 95 ? 47.132 23.956 -12.946 1.00 38.31 95 SER A O 1
ATOM 733 N N . LYS A 1 96 ? 46.981 24.250 -10.679 1.00 39.88 96 LYS A N 1
ATOM 734 C CA . LYS A 1 96 ? 48.018 25.210 -10.225 1.00 39.88 96 LYS A CA 1
ATOM 735 C C . LYS A 1 96 ? 48.176 26.628 -10.824 1.00 39.88 96 LYS A C 1
ATOM 737 O O . LYS A 1 96 ? 48.486 26.774 -11.994 1.00 39.88 96 LYS A O 1
ATOM 742 N N . GLN A 1 97 ? 48.236 27.561 -9.849 1.00 39.91 97 GLN A N 1
ATOM 743 C CA . GLN A 1 97 ? 49.085 28.769 -9.700 1.00 39.91 97 GLN A CA 1
ATOM 744 C C . GLN A 1 97 ? 48.755 29.941 -10.651 1.00 39.91 97 GLN A C 1
ATOM 746 O O . GLN A 1 97 ? 48.426 29.724 -11.803 1.00 39.91 97 GLN A O 1
ATOM 751 N N . ILE A 1 98 ? 48.772 31.214 -10.237 1.00 44.69 98 ILE A N 1
ATOM 752 C CA . ILE A 1 98 ? 49.801 31.949 -9.481 1.00 44.69 98 ILE A CA 1
ATOM 753 C C . ILE A 1 98 ? 49.131 33.110 -8.707 1.00 44.69 98 ILE A C 1
ATOM 755 O O . ILE A 1 98 ? 48.273 33.800 -9.253 1.00 44.69 98 ILE A O 1
ATOM 759 N N . GLU A 1 99 ? 49.524 33.302 -7.444 1.00 43.91 99 GLU A N 1
ATOM 760 C CA . GLU A 1 99 ? 49.355 34.556 -6.698 1.00 43.91 99 GLU A CA 1
ATOM 761 C C . GLU A 1 99 ? 50.277 35.611 -7.311 1.00 43.91 99 GLU A C 1
ATOM 763 O O . GLU A 1 99 ? 51.474 35.351 -7.425 1.00 43.91 99 GLU A O 1
ATOM 768 N N . ASP A 1 100 ? 49.758 36.789 -7.653 1.00 43.16 100 ASP A N 1
ATOM 769 C CA . ASP A 1 100 ? 50.610 37.956 -7.875 1.00 43.16 100 ASP A CA 1
ATOM 770 C C . ASP A 1 100 ? 50.142 39.116 -6.995 1.00 43.16 100 ASP A C 1
ATOM 772 O O . ASP A 1 100 ? 48.956 39.449 -6.916 1.00 43.16 100 ASP A O 1
ATOM 776 N N . HIS A 1 101 ? 51.108 39.641 -6.253 1.00 47.38 101 HIS A N 1
ATOM 777 C CA . HIS A 1 101 ? 51.020 40.809 -5.393 1.00 47.38 101 HIS A CA 1
ATOM 778 C C . HIS A 1 101 ? 50.999 42.101 -6.226 1.00 47.38 101 HIS A C 1
ATOM 780 O O . HIS A 1 101 ? 51.449 42.127 -7.366 1.00 47.38 101 HIS A O 1
ATOM 786 N N . SER A 1 102 ? 50.594 43.186 -5.556 1.00 49.28 102 SER A N 1
ATOM 787 C CA . SER A 1 102 ? 50.758 44.600 -5.935 1.00 49.28 102 SER A CA 1
ATOM 788 C C . SER A 1 102 ? 49.728 45.160 -6.922 1.00 49.28 102 SER A C 1
ATOM 790 O O . SER A 1 102 ? 49.655 44.759 -8.077 1.00 49.28 102 SER A O 1
ATOM 792 N N . ILE A 1 103 ? 48.952 46.156 -6.481 1.00 47.91 103 ILE A N 1
ATOM 793 C CA . ILE A 1 103 ? 49.354 47.575 -6.391 1.00 47.91 103 ILE A CA 1
ATOM 794 C C . ILE A 1 103 ? 48.681 48.191 -5.161 1.00 47.91 103 ILE A C 1
ATOM 796 O O . ILE A 1 103 ? 47.507 47.842 -4.907 1.00 47.91 103 ILE A O 1
#

Secondary structure (DSSP, 8-state):
-EEE---HHHH-SS---HHHHHHHHHHHHHHHHHTSS---EEEEETTEEEEEE----TT--HHHHHHHHHHHHHHHHHHHHHT--------------------